Protein AF-A0A3B9CRN7-F1 (afdb_monomer_lite)

Sequence (120 aa):
MTNWLNQIIRKVFPPPRRPVTWRAATPLAVFAVLMLIFMLRVTIAGDMEFDSPWAFLLLLVTPWVWWMHAAGHSGLAPSRSSVAAFVRLVVVGLLIIVLAMPRAVKTSNRVAVVFDVDIS

Foldseek 3Di:
DVVVVVVVCCVQQPDQPDPDDPVLCVLVVVLVVVLVVVVVVCVVVVQKDFPAPVLCVCNVCLVSLSSVLRSDDPVDDPVVSSVVSNVVSVVSSVVSVVVSVIDGDPPDPDDDDDDDDDDD

Structure (mmCIF, N/CA/C/O backbone):
data_AF-A0A3B9CRN7-F1
#
_entry.id   AF-A0A3B9CRN7-F1
#
loop_
_atom_site.group_PDB
_atom_site.id
_atom_site.type_symbol
_atom_site.label_atom_id
_atom_site.label_alt_id
_atom_site.label_comp_id
_atom_site.label_asym_id
_atom_site.label_entity_id
_atom_site.label_seq_id
_atom_site.pdbx_PDB_ins_code
_atom_site.Cartn_x
_atom_site.Cartn_y
_atom_site.Cartn_z
_atom_site.occupancy
_atom_site.B_iso_or_equiv
_atom_site.auth_seq_id
_atom_site.auth_comp_id
_atom_site.auth_asym_id
_atom_site.auth_atom_id
_atom_site.pdbx_PDB_model_num
ATOM 1 N N . MET A 1 1 ? -36.647 0.172 -0.661 1.00 52.75 1 MET A N 1
ATOM 2 C CA . MET A 1 1 ? -35.403 -0.292 -1.331 1.00 52.75 1 MET A CA 1
ATOM 3 C C . MET A 1 1 ? -34.113 0.027 -0.559 1.00 52.75 1 MET A C 1
ATOM 5 O O . MET A 1 1 ? -33.112 -0.636 -0.789 1.00 52.75 1 MET A O 1
ATOM 9 N N . THR A 1 2 ? -34.116 0.956 0.403 1.00 64.31 2 THR A N 1
ATOM 10 C CA . THR A 1 2 ? -32.944 1.360 1.214 1.00 64.31 2 THR A CA 1
ATOM 11 C C . THR A 1 2 ? -32.365 0.261 2.118 1.00 64.31 2 THR A C 1
ATOM 13 O O . THR A 1 2 ? -31.164 0.249 2.379 1.00 64.31 2 THR A O 1
ATOM 16 N N . ASN A 1 3 ? -33.175 -0.710 2.557 1.00 79.12 3 ASN A N 1
ATOM 17 C CA . ASN A 1 3 ? -32.709 -1.768 3.463 1.00 79.12 3 ASN A CA 1
ATOM 18 C C . ASN A 1 3 ? -31.724 -2.753 2.815 1.00 79.12 3 ASN A C 1
ATOM 20 O O . ASN A 1 3 ? -30.838 -3.249 3.504 1.00 79.12 3 ASN A O 1
ATOM 24 N N . TRP A 1 4 ? -31.832 -3.018 1.509 1.00 82.25 4 TRP A N 1
ATOM 25 C CA . TRP A 1 4 ? -30.972 -3.996 0.830 1.00 82.25 4 TRP A CA 1
ATOM 26 C C . TRP A 1 4 ? -29.553 -3.461 0.600 1.00 82.25 4 TRP A C 1
ATOM 28 O O . TRP A 1 4 ? -28.578 -4.136 0.924 1.00 82.25 4 TRP A O 1
ATOM 38 N N . LEU A 1 5 ? -29.431 -2.206 0.154 1.00 82.12 5 LEU A N 1
ATOM 39 C CA . LEU A 1 5 ? -28.134 -1.534 0.012 1.00 82.12 5 LEU A CA 1
ATOM 40 C C . LEU A 1 5 ? -27.418 -1.415 1.362 1.00 82.12 5 LEU A C 1
ATOM 42 O O . LEU A 1 5 ? -26.245 -1.760 1.471 1.00 82.12 5 LEU A O 1
ATOM 46 N N . ASN A 1 6 ? -28.139 -1.032 2.420 1.00 81.56 6 ASN A N 1
ATOM 47 C CA . ASN A 1 6 ? -27.573 -0.965 3.769 1.00 81.56 6 ASN A CA 1
ATOM 48 C C . ASN A 1 6 ? -27.112 -2.335 4.288 1.00 81.56 6 ASN A C 1
ATOM 50 O O . ASN A 1 6 ? -26.106 -2.420 4.993 1.00 81.56 6 ASN A O 1
ATOM 54 N N . GLN A 1 7 ? -27.810 -3.416 3.934 1.00 82.81 7 GLN A N 1
ATOM 55 C CA . GLN A 1 7 ? -27.376 -4.771 4.271 1.00 82.81 7 GLN A CA 1
ATOM 56 C C . GLN A 1 7 ? -26.104 -5.174 3.518 1.00 82.81 7 GLN A C 1
ATOM 58 O O . GLN A 1 7 ? -25.221 -5.776 4.125 1.00 82.81 7 GLN A O 1
ATOM 63 N N . ILE A 1 8 ? -25.976 -4.823 2.236 1.00 84.56 8 ILE A N 1
ATOM 64 C CA . ILE A 1 8 ? -24.757 -5.089 1.457 1.00 84.56 8 ILE A CA 1
ATOM 65 C C . ILE A 1 8 ? -23.580 -4.304 2.020 1.00 84.56 8 ILE A C 1
ATOM 67 O O . ILE A 1 8 ? -22.535 -4.889 2.293 1.00 84.56 8 ILE A O 1
ATOM 71 N N . ILE A 1 9 ? -23.760 -3.008 2.270 1.00 82.62 9 ILE A N 1
ATOM 72 C CA . ILE A 1 9 ? -22.699 -2.152 2.807 1.00 82.62 9 ILE A CA 1
ATOM 73 C C . ILE A 1 9 ? -22.210 -2.697 4.148 1.00 82.62 9 ILE A C 1
ATOM 75 O O . ILE A 1 9 ? -21.009 -2.808 4.348 1.00 82.62 9 ILE A O 1
ATOM 79 N N . ARG A 1 10 ? -23.107 -3.138 5.037 1.00 80.88 10 ARG A N 1
ATOM 80 C CA . ARG A 1 10 ? -22.717 -3.736 6.328 1.00 80.88 10 ARG A CA 1
ATOM 81 C C . ARG A 1 10 ? -22.033 -5.099 6.203 1.00 80.88 10 ARG A C 1
ATOM 83 O O . ARG A 1 10 ? -21.305 -5.482 7.114 1.00 80.88 10 ARG A O 1
ATOM 90 N N . LYS A 1 11 ? -22.267 -5.835 5.112 1.00 80.69 11 LYS A N 1
ATOM 91 C CA . LYS A 1 11 ? -21.566 -7.096 4.822 1.00 80.69 11 LYS A CA 1
ATOM 92 C C . LYS A 1 11 ? -20.162 -6.852 4.262 1.00 80.69 11 LYS A C 1
ATOM 94 O O . LYS A 1 11 ? -19.248 -7.579 4.629 1.00 80.69 11 LYS A O 1
ATOM 99 N N . VAL A 1 12 ? -19.992 -5.840 3.408 1.00 82.19 12 VAL A N 1
ATOM 100 C CA . VAL A 1 12 ? -18.703 -5.503 2.767 1.00 82.19 12 VAL A CA 1
ATOM 101 C C . VAL A 1 12 ? -17.813 -4.640 3.669 1.00 82.19 12 VAL A C 1
ATOM 103 O O . VAL A 1 12 ? -16.593 -4.789 3.666 1.00 82.19 12 VAL A O 1
ATOM 106 N N . PHE A 1 13 ? -18.423 -3.764 4.467 1.00 81.75 13 PHE A N 1
ATOM 107 C CA . PHE A 1 13 ? -17.780 -2.884 5.441 1.00 81.75 13 PHE A CA 1
ATOM 108 C C . PHE A 1 13 ? -18.368 -3.163 6.829 1.00 81.75 13 PHE A C 1
ATOM 110 O O . PHE A 1 13 ? -19.217 -2.409 7.319 1.00 81.75 13 PHE A O 1
ATOM 117 N N . PRO A 1 14 ? -17.958 -4.271 7.470 1.00 78.81 14 PRO A N 1
ATOM 118 C CA . PRO A 1 14 ? -18.418 -4.585 8.811 1.00 78.81 14 PRO A CA 1
ATOM 119 C C . PRO A 1 14 ? -18.038 -3.459 9.788 1.00 78.81 14 PRO A C 1
ATOM 121 O O . PRO A 1 14 ? -16.963 -2.862 9.658 1.00 78.81 14 PRO A O 1
ATOM 124 N N . PRO A 1 15 ? -18.906 -3.155 10.771 1.00 79.00 15 PRO A N 1
ATOM 125 C CA . PRO A 1 15 ? -18.641 -2.108 11.745 1.00 79.00 15 PRO A CA 1
ATOM 126 C C . PRO A 1 15 ? -17.417 -2.462 12.606 1.00 79.00 15 PRO A C 1
ATOM 128 O O . PRO A 1 15 ? -17.238 -3.632 12.974 1.00 79.00 15 PRO A O 1
ATOM 131 N N . PRO A 1 16 ? -16.576 -1.471 12.950 1.00 75.44 16 PRO A N 1
ATOM 132 C CA . PRO A 1 16 ? -15.359 -1.703 13.710 1.00 75.44 16 PRO A CA 1
ATOM 133 C C . PRO A 1 16 ? -15.711 -2.187 15.120 1.00 75.44 16 PRO A C 1
ATOM 135 O O . PRO A 1 16 ? -16.408 -1.513 15.873 1.00 75.44 16 PRO A O 1
ATOM 138 N N . ARG A 1 17 ? -15.221 -3.377 15.484 1.00 73.94 17 ARG A N 1
ATOM 139 C CA . ARG A 1 17 ? -15.459 -3.988 16.807 1.00 73.94 17 ARG A CA 1
ATOM 140 C C . ARG A 1 17 ? -14.445 -3.552 17.870 1.00 73.94 17 ARG A C 1
ATOM 142 O O . ARG A 1 17 ? -14.607 -3.878 19.041 1.00 73.94 17 ARG A O 1
ATOM 149 N N . ARG A 1 18 ? -13.379 -2.855 17.464 1.00 72.19 18 ARG A N 1
ATOM 150 C CA . ARG A 1 18 ? -12.345 -2.264 18.327 1.00 72.19 18 ARG A CA 1
ATOM 151 C C . ARG A 1 18 ? -12.185 -0.783 17.965 1.00 72.19 18 ARG A C 1
ATOM 153 O O . ARG A 1 18 ? -12.362 -0.449 16.793 1.00 72.19 18 ARG A O 1
ATOM 160 N N . PRO A 1 19 ? -11.832 0.096 18.921 1.00 74.88 19 PRO A N 1
ATOM 161 C CA . PRO A 1 19 ? -11.565 1.494 18.611 1.00 74.88 19 PRO A CA 1
ATOM 162 C C . PRO A 1 19 ? -10.391 1.576 17.632 1.00 74.88 19 PRO A C 1
ATOM 164 O O . PRO A 1 19 ? -9.282 1.118 17.924 1.00 74.88 19 PRO A O 1
ATOM 167 N N . VAL A 1 20 ? -10.652 2.129 16.447 1.00 73.38 20 VAL A N 1
ATOM 168 C CA . VAL A 1 20 ? -9.632 2.338 15.420 1.00 73.38 20 VAL A CA 1
ATOM 169 C C . VAL A 1 20 ? -8.733 3.468 15.904 1.00 73.38 20 VAL A C 1
ATOM 171 O O . VAL A 1 20 ? -9.063 4.644 15.806 1.00 73.38 20 VAL A O 1
ATOM 174 N N . THR A 1 21 ? -7.607 3.098 16.499 1.00 80.31 21 THR A N 1
ATOM 175 C CA . THR A 1 21 ? -6.569 4.052 16.889 1.00 80.31 21 THR A CA 1
ATOM 176 C C . THR A 1 21 ? -5.634 4.294 15.710 1.00 80.31 21 THR A C 1
ATOM 178 O O . THR A 1 21 ? -5.414 3.395 14.900 1.00 80.31 21 THR A O 1
ATOM 181 N N . TRP A 1 22 ? -5.005 5.469 15.635 1.00 76.25 22 TRP A N 1
ATOM 182 C CA . TRP A 1 22 ? -3.967 5.762 14.631 1.00 76.25 22 TRP A CA 1
ATOM 183 C C . TRP A 1 22 ? -2.850 4.706 14.604 1.00 76.25 22 TRP A C 1
ATOM 185 O O . TRP A 1 22 ? -2.308 4.378 13.553 1.00 76.25 22 TRP A O 1
ATOM 195 N N . ARG A 1 23 ? -2.568 4.088 15.759 1.00 79.75 23 ARG A N 1
ATOM 196 C CA . ARG A 1 23 ? -1.621 2.973 15.882 1.00 79.75 23 ARG A CA 1
ATOM 197 C C . ARG A 1 23 ? -2.082 1.703 15.160 1.00 79.75 23 ARG A C 1
ATOM 199 O O . ARG A 1 23 ? -1.241 0.941 14.697 1.00 79.75 23 ARG A O 1
ATOM 206 N N . ALA A 1 24 ? -3.384 1.466 15.016 1.00 81.06 24 ALA A N 1
ATOM 207 C CA . ALA A 1 24 ? -3.905 0.316 14.275 1.00 81.06 24 ALA A CA 1
ATOM 208 C C . ALA A 1 24 ? -3.652 0.422 12.760 1.00 81.06 24 ALA A C 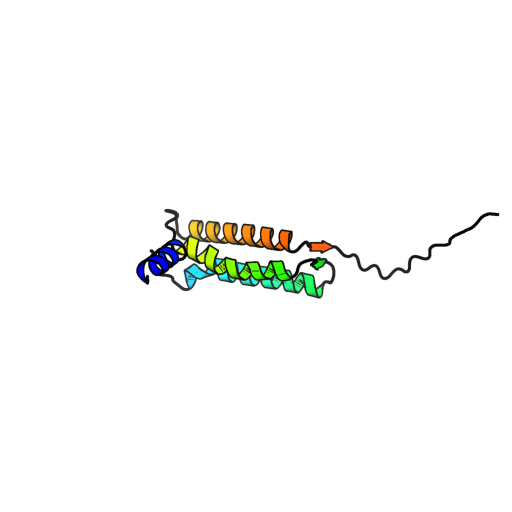1
ATOM 210 O O . ALA A 1 24 ? -3.613 -0.602 12.081 1.00 81.06 24 ALA A O 1
ATOM 211 N N . ALA A 1 25 ? -3.439 1.636 12.240 1.00 85.75 25 ALA A N 1
ATOM 212 C CA . ALA A 1 25 ? -3.108 1.887 10.836 1.00 85.75 25 ALA A CA 1
ATOM 213 C C . ALA A 1 25 ? -1.609 1.716 10.525 1.00 85.75 25 ALA A C 1
ATOM 215 O O . ALA A 1 25 ? -1.212 1.781 9.365 1.00 85.75 25 ALA A O 1
ATOM 216 N N . THR A 1 26 ? -0.773 1.456 11.537 1.00 88.94 26 THR A N 1
ATOM 217 C CA . THR A 1 26 ? 0.678 1.261 11.365 1.00 88.94 26 THR A CA 1
ATOM 218 C C . THR A 1 26 ? 1.062 0.228 10.299 1.00 88.94 26 THR A C 1
ATOM 220 O O . THR A 1 26 ? 1.877 0.587 9.451 1.00 88.94 26 THR A O 1
ATOM 223 N N . PRO A 1 27 ? 0.495 -0.998 10.230 1.00 89.62 27 PRO A N 1
ATOM 224 C CA . PRO A 1 27 ? 0.884 -1.952 9.191 1.00 89.62 27 PRO A CA 1
ATOM 225 C C . PRO A 1 27 ? 0.516 -1.471 7.784 1.00 89.62 27 PRO A C 1
ATOM 227 O O . PRO A 1 27 ? 1.266 -1.725 6.847 1.00 89.62 27 PRO A O 1
ATOM 230 N N . LEU A 1 28 ? -0.604 -0.755 7.640 1.00 92.00 28 LEU A N 1
ATOM 231 C CA . LEU A 1 28 ? -1.028 -0.192 6.360 1.00 92.00 28 LEU A CA 1
ATOM 232 C C . LEU A 1 28 ? -0.080 0.925 5.914 1.00 92.00 28 LEU A C 1
ATOM 234 O O . LEU A 1 28 ? 0.369 0.923 4.773 1.00 92.00 28 LEU A O 1
ATOM 238 N N . ALA A 1 29 ? 0.259 1.843 6.823 1.00 92.69 29 ALA A N 1
ATOM 239 C CA . ALA A 1 29 ? 1.181 2.938 6.541 1.00 92.69 29 ALA A CA 1
ATOM 240 C C . ALA A 1 29 ? 2.579 2.420 6.171 1.00 92.69 29 ALA A C 1
ATOM 242 O O . ALA A 1 29 ? 3.137 2.831 5.158 1.00 92.69 29 ALA A O 1
ATOM 243 N N . VAL A 1 30 ? 3.117 1.472 6.947 1.00 94.69 30 VAL A N 1
ATOM 244 C CA . VAL A 1 30 ? 4.421 0.849 6.670 1.00 94.69 30 VAL A CA 1
ATOM 245 C C . VAL A 1 30 ? 4.407 0.149 5.312 1.00 94.69 30 VAL A C 1
ATOM 247 O O . VAL A 1 30 ? 5.315 0.357 4.513 1.00 94.69 30 VAL A O 1
ATOM 250 N N . PHE A 1 31 ? 3.366 -0.632 5.013 1.00 94.69 31 PHE A N 1
ATOM 251 C CA . PHE A 1 31 ? 3.222 -1.288 3.714 1.00 94.69 31 PHE A CA 1
ATOM 252 C C . PHE A 1 31 ? 3.171 -0.283 2.553 1.00 94.69 31 PHE A C 1
ATOM 254 O O . PHE A 1 31 ? 3.894 -0.453 1.575 1.00 94.69 31 PHE A O 1
ATOM 261 N N . ALA A 1 32 ? 2.362 0.775 2.667 1.00 93.69 32 ALA A N 1
ATOM 262 C CA . ALA A 1 32 ? 2.224 1.786 1.622 1.00 93.69 32 ALA A CA 1
ATOM 263 C C . ALA A 1 32 ? 3.552 2.504 1.338 1.00 93.69 32 ALA A C 1
ATOM 265 O O . ALA A 1 32 ? 3.919 2.682 0.179 1.00 93.69 32 ALA A O 1
ATOM 266 N N . VAL A 1 33 ? 4.301 2.857 2.388 1.00 95.38 33 VAL A N 1
ATOM 267 C CA . VAL A 1 33 ? 5.627 3.477 2.258 1.00 95.38 33 VAL A CA 1
ATOM 268 C C . VAL A 1 33 ? 6.617 2.523 1.591 1.00 95.38 33 VAL A C 1
ATOM 270 O O . VAL A 1 33 ? 7.308 2.924 0.660 1.00 95.38 33 VAL A O 1
ATOM 273 N N . LEU A 1 34 ? 6.672 1.258 2.017 1.00 95.00 34 LEU A N 1
ATOM 274 C CA . LEU A 1 34 ? 7.563 0.263 1.410 1.00 95.00 34 LEU A CA 1
ATOM 275 C C . LEU A 1 34 ? 7.239 0.028 -0.067 1.00 95.00 34 LEU A C 1
ATOM 277 O O . LEU A 1 34 ? 8.152 -0.024 -0.889 1.00 95.00 34 LEU A O 1
ATOM 281 N N . MET A 1 35 ? 5.954 -0.071 -0.410 1.00 91.75 35 MET A N 1
ATOM 282 C CA . MET A 1 35 ? 5.519 -0.239 -1.793 1.00 91.75 35 MET A CA 1
ATOM 283 C C . MET A 1 35 ? 5.876 0.984 -2.643 1.00 91.75 35 MET A C 1
ATOM 285 O O . MET A 1 35 ? 6.399 0.835 -3.743 1.00 91.75 35 MET A O 1
ATOM 289 N N . LEU A 1 36 ? 5.667 2.194 -2.119 1.00 92.56 36 LEU A N 1
ATOM 290 C CA . LEU A 1 36 ? 6.051 3.429 -2.799 1.00 92.56 36 LEU A CA 1
ATOM 291 C C . LEU A 1 36 ? 7.563 3.485 -3.053 1.00 92.56 36 LEU A C 1
ATOM 293 O O . LEU A 1 36 ? 7.985 3.778 -4.169 1.00 92.56 36 LEU A O 1
ATOM 297 N N . ILE A 1 37 ? 8.379 3.166 -2.043 1.00 93.75 37 ILE A N 1
ATOM 298 C CA . ILE A 1 37 ? 9.841 3.108 -2.180 1.00 93.75 37 ILE A CA 1
ATOM 299 C C . ILE A 1 37 ? 10.233 2.087 -3.250 1.00 93.75 37 ILE A C 1
ATOM 301 O O . ILE A 1 37 ? 11.065 2.391 -4.101 1.00 93.75 37 ILE A O 1
ATOM 305 N N . PHE A 1 38 ? 9.628 0.898 -3.232 1.00 90.06 38 PHE A N 1
ATOM 306 C CA . PHE A 1 38 ? 9.882 -0.138 -4.229 1.00 90.06 38 PHE A CA 1
ATOM 307 C C . PHE A 1 38 ? 9.582 0.358 -5.650 1.00 90.06 38 PHE A C 1
ATOM 309 O O . PHE A 1 38 ? 10.451 0.276 -6.516 1.00 90.06 38 PHE A O 1
ATOM 316 N N . MET A 1 39 ? 8.404 0.948 -5.873 1.00 87.50 39 MET A N 1
ATOM 317 C CA . MET A 1 39 ? 8.015 1.485 -7.180 1.00 87.50 39 MET A CA 1
ATOM 318 C C . MET A 1 39 ? 8.965 2.591 -7.650 1.00 87.50 39 MET A C 1
ATOM 320 O O . MET A 1 39 ? 9.431 2.551 -8.783 1.00 87.50 39 MET A O 1
ATOM 324 N N . LEU A 1 40 ? 9.319 3.541 -6.778 1.00 89.19 40 LEU A N 1
ATOM 325 C CA . LEU A 1 40 ? 10.260 4.613 -7.119 1.00 89.19 40 LEU A CA 1
ATOM 326 C C . LEU A 1 40 ? 11.643 4.070 -7.491 1.00 89.19 40 LEU A C 1
ATOM 328 O O . LEU A 1 40 ? 12.250 4.543 -8.450 1.00 89.19 40 LEU A O 1
ATOM 332 N N . ARG A 1 41 ? 12.148 3.072 -6.757 1.00 89.19 41 ARG A N 1
ATOM 333 C CA . ARG A 1 41 ? 13.450 2.454 -7.049 1.00 89.19 41 ARG A CA 1
ATOM 334 C C . ARG A 1 41 ? 13.453 1.761 -8.402 1.00 89.19 41 ARG A C 1
ATOM 336 O O . ARG A 1 41 ? 14.422 1.921 -9.135 1.00 89.19 41 ARG A O 1
ATOM 343 N N . VAL A 1 42 ? 12.382 1.045 -8.732 1.00 84.56 42 VAL A N 1
ATOM 344 C CA . VAL A 1 42 ? 12.234 0.393 -10.035 1.00 84.56 42 VAL A CA 1
ATOM 345 C C . VAL A 1 42 ? 12.192 1.425 -11.164 1.00 84.56 42 VAL A C 1
ATOM 347 O O . VAL A 1 42 ? 12.955 1.309 -12.120 1.00 84.56 42 VAL A O 1
ATOM 350 N N . THR A 1 43 ? 11.379 2.474 -11.020 1.00 82.69 43 THR A N 1
ATOM 351 C CA . THR A 1 43 ? 11.237 3.519 -12.043 1.00 82.69 43 THR A CA 1
ATOM 352 C C . THR A 1 43 ? 12.537 4.283 -12.293 1.00 82.69 43 THR A C 1
ATOM 354 O O . THR A 1 43 ? 12.848 4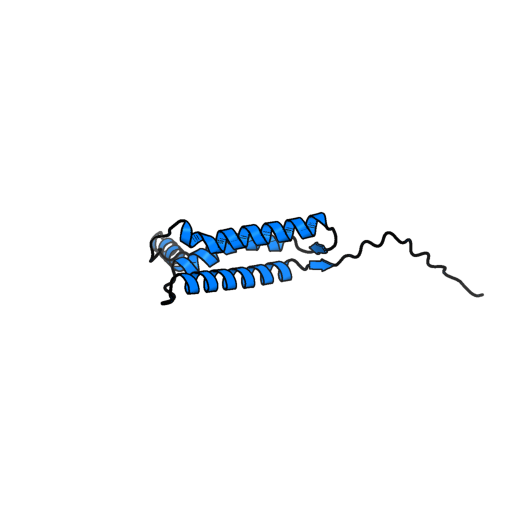.597 -13.436 1.00 82.69 43 THR A O 1
ATOM 357 N N . ILE A 1 44 ? 13.314 4.582 -11.245 1.00 84.31 44 ILE A N 1
ATOM 358 C CA . ILE A 1 44 ? 14.588 5.309 -11.382 1.00 84.31 44 ILE A CA 1
ATOM 359 C C . ILE A 1 44 ? 15.686 4.414 -11.964 1.00 84.31 44 ILE A C 1
ATOM 361 O O . ILE A 1 44 ? 16.521 4.896 -12.724 1.00 84.31 44 ILE A O 1
ATOM 365 N N . ALA A 1 45 ? 15.715 3.131 -11.595 1.00 81.94 45 ALA A N 1
ATOM 366 C CA . ALA A 1 45 ? 16.737 2.207 -12.074 1.00 81.94 45 ALA A CA 1
ATOM 367 C C . ALA A 1 45 ? 16.585 1.888 -13.570 1.00 81.94 45 ALA A C 1
ATOM 369 O O . ALA A 1 45 ? 17.579 1.604 -14.227 1.00 81.94 45 ALA A O 1
ATOM 370 N N . GLY A 1 46 ? 15.360 1.928 -14.109 1.00 72.06 46 GLY A N 1
ATOM 371 C CA . GLY A 1 46 ? 15.090 1.567 -15.506 1.00 72.06 46 GLY A CA 1
ATOM 372 C C . GLY A 1 46 ? 15.313 0.080 -15.817 1.00 72.06 46 GLY A C 1
ATOM 373 O O . GLY A 1 46 ? 15.254 -0.317 -16.974 1.00 72.06 46 GLY A O 1
ATOM 374 N N . ASP A 1 47 ? 15.559 -0.743 -14.792 1.00 66.38 47 ASP A N 1
ATOM 375 C CA . ASP A 1 47 ? 15.844 -2.177 -14.927 1.00 66.38 47 ASP A CA 1
ATOM 376 C C . ASP A 1 47 ? 14.578 -3.018 -15.170 1.00 66.38 47 ASP A C 1
ATOM 378 O O . ASP A 1 47 ? 14.663 -4.166 -15.619 1.00 66.38 47 ASP A O 1
ATOM 382 N N . MET A 1 48 ? 13.395 -2.484 -14.836 1.00 70.12 48 MET A N 1
ATOM 383 C CA . MET A 1 48 ? 12.118 -3.171 -15.029 1.00 70.12 48 MET A CA 1
ATOM 384 C C . MET A 1 48 ? 11.072 -2.237 -15.628 1.00 70.12 48 MET A C 1
ATOM 386 O O . MET A 1 48 ? 10.769 -1.180 -15.074 1.00 70.12 48 MET A O 1
ATOM 390 N N . GLU A 1 49 ? 10.474 -2.685 -16.722 1.00 79.12 49 GLU A N 1
ATOM 391 C CA . GLU A 1 49 ? 9.271 -2.097 -17.297 1.00 79.12 49 GLU A CA 1
ATOM 392 C C . GLU A 1 49 ? 8.058 -2.930 -16.873 1.00 79.12 49 GLU A C 1
ATOM 394 O O . GLU A 1 49 ? 8.135 -4.155 -16.757 1.00 79.12 49 GLU A O 1
ATOM 399 N N . PHE A 1 50 ? 6.929 -2.273 -16.616 1.00 82.25 50 PHE A N 1
ATOM 400 C CA . PHE A 1 50 ? 5.672 -2.946 -16.294 1.00 82.25 50 PHE A CA 1
ATOM 401 C C . PHE A 1 50 ? 4.768 -2.917 -17.518 1.00 82.25 50 PHE A C 1
ATOM 403 O O . PHE A 1 50 ? 4.383 -1.840 -17.970 1.00 82.25 50 PHE A O 1
ATOM 410 N N . ASP A 1 51 ? 4.404 -4.093 -18.023 1.00 83.50 51 ASP A N 1
ATOM 411 C CA . ASP A 1 51 ? 3.521 -4.224 -19.190 1.00 83.50 51 ASP A CA 1
ATOM 412 C C . ASP A 1 51 ? 2.079 -3.788 -18.856 1.00 83.50 51 ASP A C 1
ATOM 414 O O . ASP A 1 51 ? 1.347 -3.272 -19.698 1.00 83.50 51 ASP A O 1
ATOM 418 N N . SER A 1 52 ? 1.682 -3.920 -17.583 1.00 84.81 52 SER A N 1
ATOM 419 C CA . SER A 1 52 ? 0.355 -3.535 -17.091 1.00 84.81 52 SER A CA 1
ATOM 420 C C . SER A 1 52 ? 0.443 -2.602 -15.873 1.00 84.81 52 SER A C 1
ATOM 422 O O . SER A 1 52 ? 0.285 -3.039 -14.727 1.00 84.81 52 SER A O 1
ATOM 424 N N . PRO A 1 53 ? 0.649 -1.284 -16.073 1.00 82.62 53 PRO A N 1
ATOM 425 C CA . PRO A 1 53 ? 0.706 -0.315 -14.973 1.00 82.62 53 PRO A CA 1
ATOM 426 C C . PRO A 1 53 ? -0.638 -0.171 -14.242 1.00 82.62 53 PRO A C 1
ATOM 428 O O . PRO A 1 53 ? -0.687 0.213 -13.073 1.00 82.62 53 PRO A O 1
ATOM 431 N N . TRP A 1 54 ? -1.744 -0.534 -14.895 1.00 87.62 54 TRP A N 1
ATOM 432 C CA . TRP A 1 54 ? -3.083 -0.508 -14.307 1.00 87.62 54 TRP A CA 1
ATOM 433 C C . TRP A 1 54 ? -3.243 -1.476 -13.134 1.00 87.62 54 TRP A C 1
ATOM 435 O O . TRP A 1 54 ? -4.072 -1.227 -12.258 1.00 87.62 54 TRP A O 1
ATOM 445 N N . ALA A 1 55 ? -2.427 -2.535 -13.057 1.00 88.19 55 ALA A N 1
ATOM 446 C CA . ALA A 1 55 ? -2.428 -3.455 -11.923 1.00 88.19 55 ALA A CA 1
ATOM 447 C C . ALA A 1 55 ? -2.180 -2.728 -10.591 1.00 88.19 55 ALA A C 1
ATOM 449 O O . ALA A 1 55 ? -2.756 -3.101 -9.571 1.00 88.19 55 ALA A O 1
ATOM 450 N N . PHE A 1 56 ? -1.417 -1.629 -10.589 1.00 88.12 56 PHE A N 1
ATOM 451 C CA . PHE A 1 56 ? -1.170 -0.842 -9.381 1.00 88.12 56 PHE A CA 1
ATOM 452 C C . PHE A 1 56 ? -2.415 -0.139 -8.828 1.00 88.12 56 PHE A C 1
ATOM 454 O O . PHE A 1 56 ? -2.441 0.170 -7.638 1.00 88.12 56 PHE A O 1
ATOM 461 N N . LEU A 1 57 ? -3.488 0.036 -9.611 1.00 90.25 57 LEU A N 1
ATOM 462 C CA . LEU A 1 57 ? -4.773 0.517 -9.081 1.00 90.25 57 LEU A CA 1
ATOM 463 C C . LEU A 1 57 ? -5.347 -0.426 -8.017 1.00 90.25 57 LEU A C 1
ATOM 465 O O . LEU A 1 57 ? -6.059 0.019 -7.118 1.00 90.25 57 LEU A O 1
ATOM 469 N N . LEU A 1 58 ? -4.986 -1.713 -8.048 1.00 90.44 58 LEU A N 1
ATOM 470 C CA . LEU A 1 58 ? -5.368 -2.679 -7.018 1.00 90.44 58 LEU A CA 1
ATOM 471 C C . LEU A 1 58 ? -4.771 -2.344 -5.644 1.00 90.44 58 LEU A C 1
ATOM 473 O O . LEU A 1 58 ? -5.278 -2.827 -4.631 1.00 90.44 58 LEU A O 1
ATOM 477 N N . LEU A 1 59 ? -3.760 -1.468 -5.557 1.00 90.75 59 LEU A N 1
ATOM 478 C CA . LEU A 1 59 ? -3.281 -0.960 -4.270 1.00 90.75 59 LEU A CA 1
ATOM 479 C C . LEU A 1 59 ? -4.383 -0.222 -3.500 1.00 90.75 59 LEU A C 1
ATOM 481 O O . LEU A 1 59 ? -4.376 -0.261 -2.271 1.00 90.75 59 LEU A O 1
ATOM 485 N N . LEU A 1 60 ? -5.380 0.355 -4.184 1.00 92.19 60 LEU A N 1
ATOM 486 C CA . LEU A 1 60 ? -6.555 0.978 -3.559 1.00 92.19 60 LEU A CA 1
ATOM 487 C C . LEU A 1 60 ? -7.439 -0.023 -2.799 1.00 92.19 60 LEU A C 1
ATOM 489 O O . LEU A 1 60 ? -8.245 0.379 -1.964 1.00 92.19 60 LEU A O 1
ATOM 493 N N . VAL A 1 61 ? -7.273 -1.326 -3.040 1.00 91.94 61 VAL A N 1
ATOM 494 C CA . VAL A 1 61 ? -7.954 -2.394 -2.294 1.00 91.94 61 VAL A CA 1
ATOM 495 C C . VAL A 1 61 ? -7.241 -2.676 -0.964 1.00 91.94 61 VAL A C 1
ATOM 497 O O . VAL A 1 61 ? -7.853 -3.180 -0.024 1.00 91.94 61 VAL A O 1
ATOM 500 N N . THR A 1 62 ? -5.962 -2.313 -0.818 1.00 91.56 62 THR A N 1
ATOM 501 C CA . THR A 1 62 ? -5.184 -2.608 0.399 1.00 91.56 62 THR A CA 1
ATOM 502 C C . THR A 1 62 ? -5.714 -1.934 1.676 1.00 91.56 62 THR A C 1
ATOM 504 O O . THR A 1 62 ? -5.763 -2.620 2.703 1.00 91.56 62 THR A O 1
ATOM 507 N N . PRO A 1 63 ? -6.224 -0.679 1.665 1.00 92.00 63 PRO A N 1
ATOM 508 C CA . PRO A 1 63 ? -6.908 -0.108 2.825 1.00 92.00 63 PRO A CA 1
ATOM 509 C C . PRO A 1 63 ? -8.181 -0.879 3.192 1.00 92.00 63 PRO A C 1
ATOM 511 O O . PRO A 1 63 ? -8.473 -1.042 4.374 1.00 92.00 63 PRO A O 1
ATOM 514 N N . TRP A 1 64 ? -8.916 -1.407 2.205 1.00 90.62 64 TRP A N 1
ATOM 515 C CA . TRP A 1 64 ? -10.086 -2.252 2.459 1.00 90.62 64 TRP A CA 1
ATOM 516 C C . TRP A 1 64 ? -9.691 -3.598 3.081 1.00 90.62 64 TRP A C 1
ATOM 518 O O . TRP A 1 64 ? -10.303 -4.028 4.057 1.00 90.62 64 TRP A O 1
ATOM 528 N N . VAL A 1 65 ? -8.616 -4.234 2.605 1.00 90.25 65 VAL A N 1
ATOM 529 C CA . VAL A 1 65 ? -8.072 -5.465 3.214 1.00 90.25 65 VAL A CA 1
ATOM 530 C C . VAL A 1 65 ? -7.641 -5.220 4.662 1.00 90.25 65 VAL A C 1
ATOM 532 O O . VAL A 1 65 ? -7.922 -6.039 5.541 1.00 90.25 65 VAL A O 1
ATOM 535 N N . TRP A 1 66 ? -6.999 -4.082 4.934 1.00 91.31 66 TRP A N 1
ATOM 536 C CA . TRP A 1 66 ? -6.682 -3.665 6.298 1.00 91.31 66 TRP A CA 1
ATOM 537 C C . TRP A 1 66 ? -7.949 -3.455 7.136 1.00 91.31 66 TRP A C 1
ATOM 539 O O . TRP A 1 66 ? -8.014 -3.946 8.262 1.00 91.31 66 TRP A O 1
ATOM 549 N N . TRP A 1 67 ? -8.974 -2.795 6.588 1.00 88.50 67 TRP A N 1
ATOM 550 C CA . TRP A 1 67 ? -10.249 -2.579 7.273 1.00 88.50 67 TRP A CA 1
ATOM 551 C C . TRP A 1 67 ? -10.921 -3.898 7.664 1.00 88.50 67 TRP A C 1
ATOM 553 O O . TRP A 1 67 ? -11.354 -4.059 8.803 1.00 88.50 67 TRP A O 1
ATOM 563 N N . MET A 1 68 ? -10.937 -4.879 6.759 1.00 87.44 68 MET A N 1
ATOM 564 C CA . MET A 1 68 ? -11.460 -6.221 7.030 1.00 87.44 68 MET A CA 1
ATOM 565 C C . MET A 1 68 ? -10.716 -6.912 8.179 1.00 87.44 68 MET A C 1
ATOM 567 O O . MET A 1 68 ? -11.336 -7.573 9.012 1.00 87.44 68 MET A O 1
ATOM 571 N N . HIS A 1 69 ? -9.396 -6.726 8.274 1.00 86.56 69 HIS A N 1
ATOM 572 C CA . HIS A 1 69 ? -8.605 -7.221 9.404 1.00 86.56 69 HIS A CA 1
ATOM 573 C C . HIS A 1 69 ? -8.908 -6.465 10.704 1.00 86.56 69 HIS A C 1
ATOM 575 O O . HIS A 1 69 ? -9.047 -7.088 11.752 1.00 86.56 69 HIS A O 1
ATOM 581 N N . ALA A 1 70 ? -9.041 -5.138 10.645 1.00 85.19 70 ALA A N 1
ATOM 582 C CA . ALA A 1 70 ? -9.327 -4.290 11.803 1.00 85.19 70 ALA A CA 1
ATOM 583 C C . ALA A 1 70 ? -10.737 -4.521 12.381 1.00 85.19 70 ALA A C 1
ATOM 585 O O . ALA A 1 70 ? -10.927 -4.478 13.598 1.00 85.19 70 ALA A O 1
ATOM 586 N N . ALA 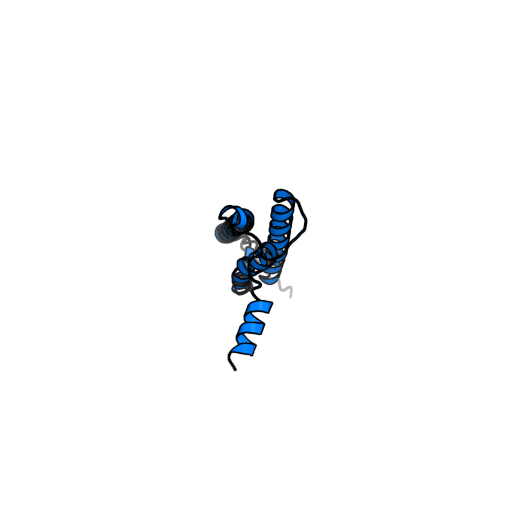A 1 71 ? -11.721 -4.790 11.521 1.00 83.31 71 ALA A N 1
ATOM 587 C CA . ALA A 1 71 ? -13.084 -5.137 11.914 1.00 83.31 71 ALA A CA 1
ATOM 588 C C . ALA A 1 71 ? -13.213 -6.596 12.401 1.00 83.31 71 ALA A C 1
ATOM 590 O O . ALA A 1 71 ? -14.140 -6.921 13.151 1.00 83.31 71 ALA A O 1
ATOM 591 N N . GLY A 1 72 ? -12.283 -7.470 12.003 1.00 77.00 72 GLY A N 1
ATOM 592 C CA . GLY A 1 72 ? -12.197 -8.858 12.447 1.00 77.00 72 GLY A CA 1
ATOM 593 C C . GLY A 1 72 ? -11.634 -9.006 13.865 1.00 77.00 72 GLY A C 1
ATOM 594 O O . GLY A 1 72 ? -10.778 -8.244 14.310 1.00 77.00 72 GLY A O 1
ATOM 595 N N . HIS A 1 73 ? -12.096 -10.023 14.598 1.00 66.31 73 HIS A N 1
ATOM 596 C CA . HIS A 1 73 ? -11.509 -10.396 15.886 1.00 66.31 73 HIS A CA 1
ATOM 597 C C . HIS A 1 73 ? -10.608 -11.613 15.687 1.00 66.31 73 HIS A C 1
ATOM 599 O O . HIS A 1 73 ? -11.093 -12.719 15.479 1.00 66.31 73 HIS A O 1
ATOM 605 N N . SER A 1 74 ? -9.293 -11.415 15.738 1.00 66.44 74 SER A N 1
ATOM 606 C CA . SER A 1 74 ? -8.330 -12.502 15.534 1.00 66.44 74 SER A CA 1
ATOM 607 C C . SER A 1 74 ? -8.088 -13.350 16.788 1.00 66.44 74 SER A C 1
ATOM 609 O O . SER A 1 74 ? -7.420 -14.371 16.697 1.00 66.44 74 SER A O 1
ATOM 611 N N . GLY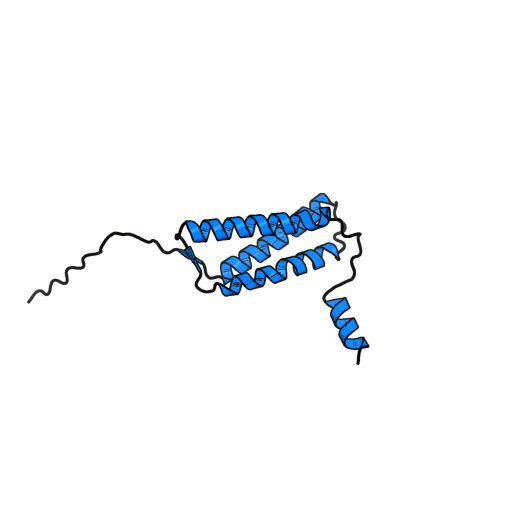 A 1 75 ? -8.574 -12.927 17.966 1.00 74.44 75 GLY A N 1
ATOM 612 C CA . GLY A 1 75 ? -8.282 -13.579 19.256 1.00 74.44 75 GLY A CA 1
ATOM 613 C C . GLY A 1 75 ? -6.799 -13.529 19.664 1.00 74.44 75 GLY A C 1
ATOM 614 O O . GLY A 1 75 ? -6.420 -14.044 20.710 1.00 74.44 75 GLY A O 1
ATOM 615 N N . LEU A 1 76 ? -5.954 -12.895 18.846 1.00 76.56 76 LEU A N 1
ATOM 616 C CA . LEU A 1 76 ? -4.509 -12.830 19.013 1.00 76.56 76 LEU A CA 1
ATOM 617 C C . LEU A 1 76 ? -4.094 -11.592 19.813 1.00 76.56 76 LEU A C 1
ATOM 619 O O . LEU A 1 76 ? -4.760 -10.549 19.786 1.00 76.56 76 LEU A O 1
ATOM 623 N N . ALA A 1 77 ? -2.930 -11.697 20.460 1.00 82.00 77 ALA A N 1
ATOM 624 C CA . ALA A 1 77 ? -2.252 -10.564 21.077 1.00 82.00 77 ALA A CA 1
ATOM 625 C C . ALA A 1 77 ? -2.057 -9.412 20.059 1.00 82.00 77 ALA A C 1
ATOM 627 O O . ALA A 1 77 ? -1.850 -9.681 18.868 1.00 82.00 77 ALA A O 1
ATOM 628 N N . PRO A 1 78 ? -2.082 -8.136 20.496 1.00 77.25 78 PRO A N 1
ATOM 629 C CA . PRO A 1 78 ? -2.072 -6.976 19.599 1.00 77.25 78 PRO A CA 1
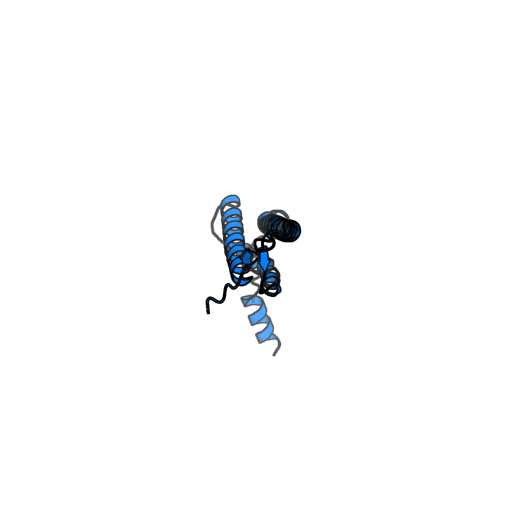ATOM 630 C C . PRO A 1 78 ? -0.910 -6.971 18.597 1.00 77.25 78 PRO A C 1
ATOM 632 O O . PRO A 1 78 ? -1.123 -6.709 17.417 1.00 77.25 78 PRO A O 1
ATOM 635 N N . SER A 1 79 ? 0.296 -7.336 19.038 1.00 79.44 79 SER A N 1
ATOM 636 C CA . SER A 1 79 ? 1.493 -7.407 18.190 1.00 79.44 79 SER A CA 1
ATOM 637 C C . SER A 1 79 ? 1.370 -8.468 17.094 1.00 79.44 79 SER A C 1
ATOM 639 O O . SER A 1 79 ? 1.584 -8.181 15.919 1.00 79.44 79 SER A O 1
ATOM 641 N N . ARG A 1 80 ? 0.951 -9.686 17.458 1.00 83.88 80 ARG A N 1
ATOM 642 C CA . ARG A 1 80 ? 0.764 -10.809 16.523 1.00 83.88 80 ARG A CA 1
ATOM 643 C C . ARG A 1 80 ? -0.331 -10.515 15.499 1.00 83.88 80 ARG A C 1
ATOM 645 O O . ARG A 1 80 ? -0.195 -10.884 14.337 1.00 83.88 80 ARG A O 1
ATOM 652 N N . SER A 1 81 ? -1.386 -9.815 15.916 1.00 85.25 81 SER A N 1
ATOM 653 C CA . SER A 1 81 ? -2.447 -9.366 15.013 1.00 85.25 81 SER A CA 1
ATOM 654 C C . SER A 1 81 ? -1.925 -8.371 13.971 1.00 85.25 81 SER A C 1
ATOM 656 O O . SER A 1 81 ? -2.262 -8.498 12.796 1.00 85.25 81 SER A O 1
ATOM 658 N N . SER A 1 82 ? -1.069 -7.422 14.365 1.00 85.25 82 SER A N 1
ATOM 659 C CA . SER A 1 82 ? -0.458 -6.465 13.432 1.00 85.25 82 SER A CA 1
ATOM 660 C C . SER A 1 82 ? 0.489 -7.137 12.440 1.00 85.25 82 SER A C 1
ATOM 662 O O . SER A 1 82 ? 0.449 -6.815 11.255 1.00 85.25 82 SER A O 1
ATOM 664 N N . VAL A 1 83 ? 1.291 -8.110 12.890 1.00 89.00 83 VAL A N 1
ATOM 665 C CA . VAL A 1 83 ? 2.164 -8.896 11.998 1.00 89.00 83 VAL A CA 1
ATOM 666 C C . VAL A 1 83 ? 1.332 -9.687 10.990 1.00 89.00 83 VAL A C 1
ATOM 668 O O . VAL A 1 83 ? 1.627 -9.654 9.801 1.00 89.00 83 VAL A O 1
ATOM 671 N N . ALA A 1 84 ? 0.250 -10.335 11.428 1.00 90.56 84 ALA A N 1
ATOM 672 C CA . ALA A 1 84 ? -0.648 -11.053 10.524 1.00 90.56 84 ALA A CA 1
ATOM 673 C C . ALA A 1 84 ? -1.303 -10.124 9.484 1.00 90.56 84 ALA A C 1
ATOM 675 O O . ALA A 1 84 ? -1.411 -10.496 8.314 1.00 90.56 84 ALA A O 1
ATOM 676 N N . ALA A 1 85 ? -1.700 -8.910 9.886 1.00 90.50 85 ALA A N 1
ATOM 677 C CA . ALA A 1 85 ? -2.211 -7.894 8.964 1.00 90.50 85 ALA A CA 1
ATOM 678 C C . ALA A 1 85 ? -1.156 -7.507 7.923 1.00 90.50 85 ALA A C 1
ATOM 680 O O . ALA A 1 85 ? -1.443 -7.462 6.730 1.00 90.50 85 ALA A O 1
ATOM 681 N N . PHE A 1 86 ? 0.074 -7.264 8.378 1.00 91.88 86 PHE A N 1
ATOM 682 C CA . PHE A 1 86 ? 1.184 -6.882 7.517 1.00 91.88 86 PHE A CA 1
ATOM 683 C C . PHE A 1 86 ? 1.529 -7.982 6.510 1.00 91.88 86 PHE A C 1
ATOM 685 O O . PHE A 1 86 ? 1.591 -7.708 5.318 1.00 91.88 86 PHE A O 1
ATOM 692 N N . VAL A 1 87 ? 1.658 -9.236 6.954 1.00 93.25 87 VAL A N 1
ATOM 693 C CA . VAL A 1 87 ? 1.903 -10.384 6.064 1.00 93.25 87 VAL A CA 1
ATOM 694 C C . VAL A 1 87 ? 0.804 -10.501 5.009 1.00 93.25 87 VAL A C 1
ATOM 696 O O . VAL A 1 87 ? 1.101 -10.690 3.833 1.00 93.25 87 VAL A O 1
ATOM 699 N N . ARG A 1 88 ? -0.467 -10.326 5.394 1.00 93.19 88 ARG A N 1
ATOM 700 C CA . ARG A 1 88 ? -1.593 -10.333 4.448 1.00 93.19 88 ARG A CA 1
ATOM 701 C C . ARG A 1 88 ? -1.460 -9.228 3.396 1.00 93.19 88 ARG A C 1
ATOM 703 O O . ARG A 1 88 ? -1.677 -9.497 2.219 1.00 93.19 88 ARG A O 1
ATOM 710 N N . LEU A 1 89 ? -1.089 -8.014 3.804 1.00 94.38 89 LEU A N 1
ATOM 711 C CA . LEU A 1 89 ? -0.852 -6.897 2.884 1.00 94.38 89 LEU A CA 1
ATOM 712 C C . LEU A 1 89 ? 0.329 -7.175 1.950 1.00 94.38 89 LEU A C 1
ATOM 714 O O . LEU A 1 89 ? 0.212 -6.935 0.755 1.00 94.38 89 LEU A O 1
ATOM 718 N N . VAL A 1 90 ? 1.423 -7.744 2.464 1.00 94.38 90 VAL A N 1
ATOM 719 C CA . VAL A 1 90 ? 2.587 -8.141 1.659 1.00 94.38 90 VAL A CA 1
ATOM 720 C C . VAL A 1 90 ? 2.193 -9.163 0.599 1.00 94.38 90 VAL A C 1
ATOM 722 O O . VAL A 1 90 ? 2.522 -8.964 -0.564 1.00 94.38 90 VAL A O 1
ATOM 725 N N . VAL A 1 91 ? 1.444 -10.211 0.956 1.00 95.50 91 VAL A N 1
ATOM 726 C CA . VAL A 1 91 ? 0.973 -11.213 -0.016 1.00 95.50 91 VAL A CA 1
ATOM 727 C C . VAL A 1 91 ? 0.116 -10.562 -1.102 1.00 95.50 91 VAL A C 1
ATOM 729 O O . VAL A 1 91 ? 0.344 -10.807 -2.282 1.00 95.50 91 VAL A O 1
ATOM 732 N N . VAL A 1 92 ? -0.825 -9.687 -0.731 1.00 94.94 92 VAL A N 1
ATOM 733 C CA . VAL A 1 92 ? -1.633 -8.932 -1.705 1.00 94.94 92 VAL A CA 1
ATOM 734 C C . VAL A 1 92 ? -0.748 -8.051 -2.590 1.00 94.94 92 VAL A C 1
ATOM 736 O O . VAL A 1 92 ? -0.914 -8.048 -3.803 1.00 94.94 92 VAL A O 1
ATOM 739 N N . GLY A 1 93 ? 0.225 -7.349 -2.011 1.00 93.00 93 GLY A N 1
ATOM 740 C CA . GLY A 1 93 ? 1.178 -6.525 -2.749 1.00 93.00 93 GLY A CA 1
ATOM 741 C C . GLY A 1 93 ? 2.015 -7.325 -3.746 1.00 93.00 93 GLY A C 1
ATOM 742 O O . GLY A 1 93 ? 2.167 -6.902 -4.886 1.00 93.00 93 GLY A O 1
ATOM 743 N N . LEU A 1 94 ? 2.496 -8.505 -3.356 1.00 92.88 94 LEU A N 1
ATOM 744 C CA . LEU A 1 94 ? 3.222 -9.410 -4.247 1.00 92.88 94 LEU A CA 1
ATOM 745 C C . LEU A 1 94 ? 2.339 -9.895 -5.399 1.00 92.88 94 LEU A C 1
ATOM 747 O O . LEU A 1 94 ? 2.794 -9.907 -6.537 1.00 92.88 94 LEU A O 1
ATOM 751 N N . LEU A 1 95 ? 1.073 -10.234 -5.135 1.00 93.88 95 LEU A N 1
ATOM 752 C CA . LEU A 1 95 ? 0.123 -10.596 -6.192 1.00 93.88 95 LEU A CA 1
ATOM 753 C C . LEU A 1 95 ? -0.101 -9.441 -7.173 1.00 93.88 95 LEU A C 1
ATOM 755 O O . LEU A 1 95 ? -0.136 -9.667 -8.378 1.00 93.88 95 LEU A O 1
ATOM 759 N N . ILE A 1 96 ? -0.204 -8.208 -6.673 1.00 92.75 96 ILE A N 1
ATOM 760 C CA . ILE A 1 96 ? -0.322 -7.011 -7.515 1.00 92.75 96 ILE A CA 1
ATOM 761 C C . ILE A 1 96 ? 0.927 -6.834 -8.382 1.00 92.75 96 ILE A C 1
ATOM 763 O O . ILE A 1 96 ? 0.797 -6.588 -9.576 1.00 92.75 96 ILE A O 1
ATOM 767 N N . ILE A 1 97 ? 2.123 -7.000 -7.810 1.00 90.62 97 ILE A N 1
ATOM 768 C CA . ILE A 1 97 ? 3.382 -6.916 -8.562 1.00 90.62 97 ILE A CA 1
ATOM 769 C C . ILE A 1 97 ? 3.425 -7.987 -9.652 1.00 90.62 97 ILE A C 1
ATOM 771 O O . ILE A 1 97 ? 3.759 -7.671 -10.784 1.00 90.62 97 ILE A O 1
ATOM 775 N N . VAL A 1 98 ? 3.048 -9.231 -9.348 1.00 91.44 98 VAL A N 1
ATOM 776 C CA . VAL A 1 98 ? 2.989 -10.313 -10.346 1.00 91.44 98 VAL A CA 1
ATOM 777 C C . VAL A 1 98 ? 1.996 -9.978 -11.463 1.00 91.44 98 VAL A C 1
ATOM 779 O O . VAL A 1 98 ? 2.313 -10.160 -12.636 1.00 91.44 98 VAL A O 1
ATOM 782 N N . LEU A 1 99 ? 0.824 -9.435 -11.120 1.00 91.69 99 LEU A N 1
ATOM 783 C CA . LEU A 1 99 ? -0.181 -8.986 -12.091 1.00 91.69 99 LEU A CA 1
ATOM 784 C C . LEU A 1 99 ? 0.273 -7.785 -12.925 1.00 91.69 99 LEU A C 1
ATOM 786 O O . LEU A 1 99 ? -0.200 -7.622 -14.046 1.00 91.69 99 LEU A O 1
ATOM 790 N N . ALA A 1 100 ? 1.191 -6.966 -12.411 1.00 88.44 100 ALA A N 1
ATOM 791 C CA . ALA A 1 100 ? 1.797 -5.868 -13.160 1.00 88.44 100 ALA A CA 1
ATOM 792 C C . ALA A 1 100 ? 2.753 -6.354 -14.264 1.00 88.44 100 ALA A C 1
ATOM 794 O O . ALA A 1 100 ? 3.245 -5.529 -15.033 1.00 88.44 100 ALA A O 1
ATOM 795 N N . MET A 1 101 ? 2.990 -7.673 -14.353 1.00 85.81 101 MET A N 1
ATOM 796 C CA . MET A 1 101 ? 3.830 -8.326 -15.358 1.00 85.81 101 MET A CA 1
ATOM 797 C C . MET A 1 101 ? 5.201 -7.640 -15.468 1.00 85.81 101 MET A C 1
ATOM 799 O O . MET A 1 101 ? 5.495 -6.993 -16.476 1.00 85.81 101 MET A O 1
ATOM 803 N N . PRO A 1 102 ? 6.042 -7.728 -14.417 1.00 84.88 102 PRO A N 1
ATOM 804 C CA . PRO A 1 102 ? 7.329 -7.057 -14.402 1.00 84.88 102 PRO A CA 1
ATOM 805 C C . PRO A 1 102 ? 8.232 -7.690 -15.458 1.00 84.88 102 PRO A C 1
ATOM 807 O O . PRO A 1 102 ? 8.532 -8.886 -15.413 1.00 84.88 102 PRO A O 1
ATOM 810 N N . ARG A 1 103 ? 8.686 -6.877 -16.406 1.00 80.06 103 ARG A N 1
ATOM 811 C CA . ARG A 1 103 ? 9.603 -7.280 -17.461 1.00 80.06 103 ARG A CA 1
ATOM 812 C C . ARG A 1 103 ? 10.972 -6.690 -17.174 1.00 80.06 103 ARG A C 1
ATOM 814 O O . ARG A 1 103 ? 11.157 -5.480 -17.220 1.00 80.06 103 ARG A O 1
ATOM 821 N N . ALA A 1 104 ? 11.941 -7.555 -16.888 1.00 77.06 104 ALA A N 1
ATOM 822 C CA . ALA A 1 104 ? 13.330 -7.135 -16.758 1.00 77.06 104 ALA A CA 1
ATOM 823 C C . ALA A 1 104 ? 13.886 -6.809 -18.151 1.00 77.06 104 ALA A C 1
ATOM 825 O O . ALA A 1 104 ? 14.103 -7.713 -18.963 1.00 77.06 104 ALA A O 1
ATOM 826 N N . VAL A 1 105 ? 14.099 -5.525 -18.433 1.00 65.56 105 VAL A N 1
ATOM 827 C CA . VAL A 1 105 ? 14.682 -5.062 -19.694 1.00 65.56 105 VAL A CA 1
ATOM 828 C C . VAL A 1 105 ? 16.131 -4.702 -19.418 1.00 65.56 105 VAL A C 1
ATOM 830 O O . VAL A 1 105 ? 16.433 -3.781 -18.668 1.00 65.56 105 VAL A O 1
ATOM 833 N N . LYS A 1 106 ? 17.062 -5.451 -20.015 1.00 60.91 106 LYS A N 1
ATOM 834 C CA . LYS A 1 106 ? 18.476 -5.082 -19.969 1.00 60.91 106 LYS A CA 1
ATOM 835 C C . LYS A 1 106 ? 18.753 -4.073 -21.074 1.00 60.91 106 LYS A C 1
ATOM 837 O O . LYS A 1 10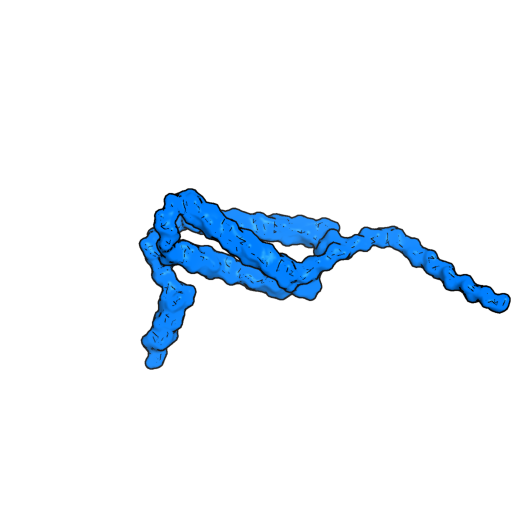6 ? 18.993 -4.466 -22.213 1.00 60.91 106 LYS A O 1
ATOM 842 N N . THR A 1 107 ? 18.768 -2.788 -20.737 1.00 61.53 107 THR A N 1
ATOM 843 C CA . THR A 1 107 ? 19.270 -1.746 -21.643 1.00 61.53 107 THR A CA 1
ATOM 844 C C . THR A 1 107 ? 20.786 -1.899 -21.772 1.00 61.53 107 THR A C 1
ATOM 846 O O . THR A 1 107 ? 21.564 -1.369 -20.983 1.00 61.53 107 THR A O 1
ATOM 849 N N . SER A 1 108 ? 21.229 -2.697 -22.746 1.00 61.50 108 SER A N 1
ATOM 850 C CA . SER A 1 108 ? 22.637 -2.765 -23.133 1.00 61.50 108 SER A CA 1
ATOM 851 C C . SER A 1 108 ? 22.882 -1.742 -24.232 1.00 61.50 108 SER A C 1
ATOM 853 O O . SER A 1 108 ? 22.383 -1.893 -25.341 1.00 61.50 108 SER A O 1
ATOM 855 N N . ASN A 1 109 ? 23.684 -0.715 -23.954 1.00 61.75 109 ASN A N 1
ATOM 856 C CA . ASN A 1 109 ? 24.085 0.285 -24.949 1.00 61.75 109 ASN A CA 1
ATOM 857 C C . ASN A 1 109 ? 25.165 -0.249 -25.923 1.00 61.75 109 ASN A C 1
ATOM 859 O O . ASN A 1 109 ? 26.083 0.470 -26.311 1.00 61.75 109 ASN A O 1
ATOM 863 N N . ARG A 1 110 ? 25.129 -1.549 -26.248 1.00 61.31 110 ARG A N 1
ATOM 864 C CA . ARG A 1 110 ? 26.071 -2.217 -27.153 1.00 61.31 110 ARG A CA 1
ATOM 865 C C . ARG A 1 110 ? 25.359 -2.480 -28.472 1.00 61.31 110 ARG A C 1
ATOM 867 O O . ARG A 1 110 ? 24.434 -3.283 -28.527 1.00 61.31 110 ARG A O 1
ATOM 874 N N . VAL A 1 111 ? 25.796 -1.796 -29.524 1.00 69.81 111 VAL A N 1
ATOM 875 C CA . VAL A 1 111 ? 25.307 -2.013 -30.889 1.00 69.81 111 VAL A CA 1
ATOM 876 C C . VAL A 1 111 ? 25.690 -3.431 -31.316 1.00 69.81 111 VAL A C 1
ATOM 878 O O . VAL A 1 111 ? 26.873 -3.755 -31.409 1.00 69.81 111 VAL A O 1
ATOM 881 N N . ALA A 1 112 ? 24.694 -4.285 -31.542 1.00 69.88 112 ALA A N 1
ATOM 882 C CA . ALA A 1 112 ? 24.902 -5.595 -32.141 1.00 69.88 112 ALA A CA 1
ATOM 883 C C . ALA A 1 112 ? 25.004 -5.414 -33.660 1.00 69.88 112 ALA A C 1
ATOM 885 O O . ALA A 1 112 ? 24.012 -5.124 -34.324 1.00 69.88 112 ALA A O 1
ATOM 886 N N . VAL A 1 113 ? 26.213 -5.545 -34.201 1.00 77.12 113 VAL A N 1
ATOM 887 C CA . VAL A 1 113 ? 26.431 -5.591 -35.649 1.00 77.12 113 VAL A CA 1
ATOM 888 C C . VAL A 1 113 ? 26.255 -7.041 -36.088 1.00 77.12 113 VAL A C 1
ATOM 890 O O . VAL A 1 113 ? 27.062 -7.896 -35.727 1.00 77.12 113 VAL A O 1
ATOM 893 N N . VAL A 1 114 ? 25.180 -7.325 -36.822 1.00 81.31 114 VAL A N 1
ATOM 894 C CA . VAL A 1 114 ? 24.979 -8.617 -37.488 1.00 81.31 114 VAL A CA 1
ATOM 895 C C . VAL A 1 114 ? 25.527 -8.480 -38.902 1.00 81.31 114 VAL A C 1
ATOM 897 O O . VAL A 1 114 ? 25.017 -7.684 -39.686 1.00 81.31 114 VAL A O 1
ATOM 900 N N . PHE A 1 115 ? 26.590 -9.220 -39.207 1.00 79.50 115 PHE A N 1
ATOM 901 C CA . PHE A 1 115 ? 27.074 -9.369 -40.574 1.00 79.50 115 PHE A CA 1
ATOM 902 C C . PHE A 1 115 ? 26.308 -10.523 -41.212 1.00 79.50 115 PHE A C 1
ATOM 904 O O . PHE A 1 115 ? 26.492 -11.672 -40.812 1.00 79.50 115 PHE A O 1
ATOM 911 N N . ASP A 1 116 ? 25.436 -10.209 -42.165 1.00 81.12 116 ASP A N 1
ATOM 912 C CA . ASP A 1 116 ? 24.863 -11.216 -43.051 1.00 81.12 116 ASP A CA 1
ATOM 913 C C . ASP A 1 116 ? 25.890 -11.484 -44.158 1.00 81.12 116 ASP A C 1
ATOM 915 O O . ASP A 1 116 ? 26.243 -10.579 -44.918 1.00 81.12 116 ASP A O 1
ATOM 919 N N . VAL A 1 117 ? 26.472 -12.683 -44.160 1.00 81.56 117 VAL A N 1
ATOM 920 C CA . VAL A 1 117 ? 27.463 -13.104 -45.157 1.00 81.56 117 VAL A CA 1
ATOM 921 C C . VAL A 1 117 ? 26.772 -14.095 -46.077 1.00 81.56 117 VAL A C 1
ATOM 923 O O . VAL A 1 117 ? 26.638 -15.270 -45.740 1.00 81.56 117 VAL A O 1
ATOM 926 N N . ASP A 1 118 ? 26.334 -13.603 -47.231 1.00 85.25 118 ASP A N 1
ATOM 927 C CA . ASP A 1 118 ? 25.856 -14.442 -48.324 1.00 85.25 118 ASP A CA 1
ATOM 928 C C . ASP A 1 118 ? 27.068 -15.047 -49.049 1.00 85.25 118 ASP A C 1
ATOM 930 O O . ASP A 1 118 ? 27.954 -14.322 -49.511 1.00 85.25 118 ASP A O 1
ATOM 934 N N . ILE A 1 119 ? 27.151 -16.377 -49.081 1.00 70.81 119 ILE A N 1
ATOM 935 C CA . ILE A 1 119 ? 28.220 -17.113 -49.765 1.00 70.81 119 ILE A CA 1
ATOM 936 C C . ILE A 1 119 ? 27.614 -17.662 -51.055 1.00 70.81 119 ILE A C 1
ATOM 938 O O . ILE A 1 119 ? 26.781 -18.568 -51.006 1.00 70.81 119 ILE A O 1
ATOM 942 N N . SER A 1 120 ? 28.013 -17.076 -52.185 1.00 69.75 120 SER A N 1
ATOM 943 C CA . SER A 1 120 ? 27.612 -17.501 -53.534 1.00 69.75 120 SER A CA 1
ATOM 944 C C . SER A 1 120 ? 28.380 -18.725 -54.025 1.00 69.75 120 SER A C 1
ATOM 946 O O . SER A 1 120 ? 29.586 -18.838 -53.701 1.00 69.75 120 SER A O 1
#

Secondary structure (DSSP, 8-state):
-HHHHHHHHHHHSPPPSS---GGGGHHHHHHHHHHHHHHHHHHHH-SEEES-GGGGGGGGGHHHHHHHHHHS---S-HHHHHHHHHHHHHHHHHHHHHHT-EEE----------------

pLDDT: mean 83.02, std 9.31, range [52.75, 95.5]

Radius of gyration: 22.38 Å; chains: 1; bounding box: 64×23×75 Å